Protein AF-A0A0H4CG56-F1 (afdb_monomer_lite)

Sequence (106 aa):
MVLLGIIAAAGLGTFVFLTLVGTLMGHAVGLVSFLLYLVGTGVLFAIGYFTSRSVLGLSEERSMVVGAALPLVYGAGRLVWLKSGLPTPYSDYDRWRRQDHRDYWS

pLDDT: mean 70.35, std 13.71, range [42.62, 93.81]

Secondary structure (DSSP, 8-state):
-HHHHHHHHHHHHHHHHHHHHHHHH-HHHHHHHHHHHHHHHHHHHHHHHHIIIIIS---HHHHHHHHHHHHHHHHHHHHHHHHTT---HHHHHHHHHHHHHHHT--

Foldseek 3Di:
DVVVVLVVCVVVVLVVVLVVVCVVPPPPVSVVVSVVLVVVLQVQLCCQLCCCCVVVVDDNVVSNVSSNVRSVVVVVVVVVCVVVVHDDPVNVVVVVVVVVVVVVPD

Structure (mmCIF, N/CA/C/O backbone):
data_AF-A0A0H4CG56-F1
#
_entry.id   AF-A0A0H4CG56-F1
#
loop_
_atom_site.group_PDB
_atom_site.id
_atom_site.type_symbol
_atom_site.label_atom_id
_atom_site.label_alt_id
_atom_site.label_comp_id
_atom_site.label_asym_id
_atom_site.label_entity_id
_atom_site.label_seq_id
_atom_site.pdbx_PDB_ins_code
_atom_site.Cartn_x
_atom_site.Cartn_y
_atom_site.Cartn_z
_atom_site.occupancy
_atom_site.B_iso_or_equiv
_atom_site.auth_seq_id
_atom_site.auth_comp_id
_atom_site.auth_asym_id
_atom_site.auth_atom_id
_atom_site.pdbx_PDB_model_num
ATOM 1 N N . MET A 1 1 ? -7.505 -17.311 12.453 1.00 50.28 1 MET A N 1
ATOM 2 C CA . MET A 1 1 ? -6.970 -18.214 11.402 1.00 50.28 1 MET A CA 1
ATOM 3 C C . MET A 1 1 ? -6.933 -17.549 10.028 1.00 50.28 1 MET A C 1
ATOM 5 O O . MET A 1 1 ? -5.870 -17.519 9.430 1.00 50.28 1 MET A O 1
ATOM 9 N N . VAL A 1 2 ? -8.029 -16.938 9.560 1.00 46.31 2 VAL A N 1
ATOM 10 C CA . VAL A 1 2 ? -8.081 -16.243 8.253 1.00 46.31 2 VAL A CA 1
ATOM 11 C C . VAL A 1 2 ? -7.068 -15.092 8.140 1.00 46.31 2 VAL A C 1
ATOM 13 O O . VAL A 1 2 ? -6.343 -15.017 7.157 1.00 46.31 2 VAL A O 1
ATOM 16 N N . LEU A 1 3 ? -6.940 -14.251 9.175 1.00 42.62 3 LEU A N 1
ATOM 17 C CA . LEU A 1 3 ? -5.980 -13.136 9.199 1.00 42.62 3 LEU A CA 1
ATOM 18 C C . LEU A 1 3 ? -4.517 -13.608 9.082 1.00 42.62 3 LEU A C 1
ATOM 20 O O . LEU A 1 3 ? -3.744 -13.054 8.311 1.00 42.62 3 LEU A O 1
ATOM 24 N N . LEU A 1 4 ? -4.157 -14.682 9.794 1.00 52.19 4 LEU A N 1
ATOM 25 C CA . LEU A 1 4 ? -2.838 -15.319 9.699 1.00 52.19 4 LEU A CA 1
ATOM 26 C C . LEU A 1 4 ? -2.586 -15.899 8.302 1.00 52.19 4 LEU A C 1
ATOM 28 O O . LEU A 1 4 ? -1.480 -15.777 7.792 1.00 52.19 4 LEU A O 1
ATOM 32 N N . GLY A 1 5 ? -3.612 -16.471 7.665 1.00 49.81 5 GLY A N 1
ATOM 33 C CA . GLY A 1 5 ? -3.531 -16.945 6.282 1.00 49.81 5 GLY A CA 1
ATOM 34 C C . GLY A 1 5 ? -3.299 -15.814 5.277 1.00 49.81 5 GLY A C 1
ATOM 35 O O . GLY A 1 5 ? -2.480 -15.961 4.375 1.00 49.81 5 GLY A O 1
ATOM 36 N N . ILE A 1 6 ? -3.953 -14.662 5.463 1.00 58.53 6 ILE A N 1
ATOM 37 C CA . ILE A 1 6 ? -3.764 -13.472 4.616 1.00 58.53 6 ILE A CA 1
ATOM 38 C C . ILE A 1 6 ? -2.357 -12.893 4.801 1.00 58.53 6 ILE A C 1
ATOM 40 O O . ILE A 1 6 ? -1.691 -12.592 3.814 1.00 58.53 6 ILE A O 1
ATOM 44 N N . ILE A 1 7 ? -1.879 -12.788 6.044 1.00 61.38 7 ILE A N 1
ATOM 45 C CA . ILE A 1 7 ? -0.520 -12.312 6.346 1.00 61.38 7 ILE A CA 1
ATOM 46 C C . ILE A 1 7 ? 0.526 -13.270 5.764 1.00 61.38 7 ILE A C 1
ATOM 48 O O . ILE A 1 7 ? 1.485 -12.820 5.142 1.00 61.38 7 ILE A O 1
ATOM 52 N N . ALA A 1 8 ? 0.324 -14.582 5.903 1.00 58.62 8 ALA A N 1
ATOM 53 C CA . ALA A 1 8 ? 1.214 -15.587 5.335 1.00 58.62 8 ALA A CA 1
ATOM 54 C C . ALA A 1 8 ? 1.232 -15.531 3.800 1.00 58.62 8 ALA A C 1
ATOM 56 O O . ALA A 1 8 ? 2.306 -15.538 3.209 1.00 58.62 8 ALA A O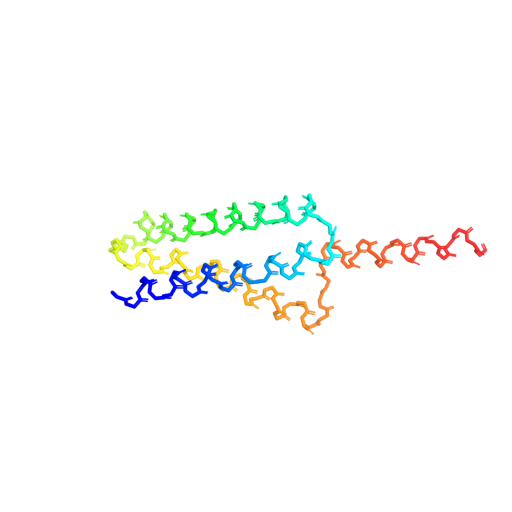 1
ATOM 57 N N . ALA A 1 9 ? 0.073 -15.406 3.146 1.00 62.12 9 ALA A N 1
ATOM 58 C CA . ALA A 1 9 ? -0.019 -15.305 1.690 1.00 62.12 9 ALA A CA 1
ATOM 59 C C . ALA A 1 9 ? 0.593 -14.000 1.154 1.00 62.12 9 ALA A C 1
ATOM 61 O O . ALA A 1 9 ? 1.316 -14.027 0.158 1.00 62.12 9 ALA A O 1
ATOM 62 N N . ALA A 1 10 ? 0.364 -12.870 1.831 1.00 64.19 10 ALA A N 1
ATOM 63 C CA . ALA A 1 10 ? 0.974 -11.590 1.483 1.00 64.19 10 ALA A CA 1
ATOM 64 C C . ALA A 1 10 ? 2.496 -11.616 1.694 1.00 64.19 10 ALA A C 1
ATOM 66 O O . ALA A 1 10 ? 3.241 -11.159 0.828 1.00 64.19 10 ALA A O 1
ATOM 67 N N . GLY A 1 11 ? 2.967 -12.203 2.798 1.00 69.06 11 GLY A N 1
ATOM 68 C CA . GLY A 1 11 ? 4.391 -12.382 3.079 1.00 69.06 11 GLY A CA 1
ATOM 69 C C . GLY A 1 11 ? 5.076 -13.287 2.055 1.00 69.06 11 GLY A C 1
ATOM 70 O O . GLY A 1 11 ? 6.119 -12.924 1.516 1.00 69.06 11 GLY A O 1
ATOM 71 N N . LEU A 1 12 ? 4.457 -14.421 1.720 1.00 66.81 12 LEU A N 1
ATOM 72 C CA . LEU A 1 12 ? 4.993 -15.384 0.758 1.00 66.81 12 LEU A CA 1
ATOM 73 C C . LEU A 1 12 ? 4.965 -14.831 -0.674 1.00 66.81 12 LEU A C 1
ATOM 75 O O . LEU A 1 12 ? 5.950 -14.954 -1.395 1.00 66.81 12 LEU A O 1
ATOM 79 N N . GLY A 1 13 ? 3.884 -14.152 -1.067 1.00 68.25 13 GLY A N 1
ATOM 80 C CA . GLY A 1 13 ? 3.783 -13.481 -2.366 1.00 68.25 13 GLY A CA 1
ATOM 81 C C . GLY A 1 13 ? 4.811 -12.361 -2.524 1.00 68.25 13 GLY A C 1
ATOM 82 O O . GLY A 1 13 ? 5.452 -12.252 -3.569 1.00 68.25 13 GLY A O 1
ATOM 83 N N . THR A 1 14 ? 5.038 -11.588 -1.459 1.00 60.22 14 THR A N 1
ATOM 84 C CA . THR A 1 14 ? 6.082 -10.556 -1.417 1.00 60.22 14 THR A CA 1
ATOM 85 C C . THR A 1 14 ? 7.466 -11.194 -1.543 1.00 60.22 14 THR A C 1
ATOM 87 O O . THR A 1 14 ? 8.239 -10.804 -2.413 1.00 60.22 14 THR A O 1
ATOM 90 N N . PHE A 1 15 ? 7.758 -12.237 -0.761 1.00 64.06 15 PHE A N 1
ATOM 91 C CA . PHE A 1 15 ? 9.024 -12.973 -0.819 1.00 64.06 15 PHE A CA 1
ATOM 92 C C . PHE A 1 15 ? 9.315 -13.542 -2.217 1.00 64.06 15 PHE A C 1
ATOM 94 O O . PHE A 1 15 ? 10.411 -13.354 -2.747 1.00 64.06 15 PHE A O 1
ATOM 101 N N . VAL A 1 16 ? 8.327 -14.175 -2.853 1.00 67.31 16 VAL A N 1
ATOM 102 C CA . VAL A 1 16 ? 8.460 -14.731 -4.209 1.00 67.31 16 VAL A CA 1
ATOM 103 C C . VAL A 1 16 ? 8.718 -13.626 -5.234 1.00 67.31 16 VAL A C 1
ATOM 105 O O . VAL A 1 16 ? 9.658 -13.736 -6.023 1.00 67.31 16 VAL A O 1
ATOM 108 N N . PHE A 1 17 ? 7.947 -12.535 -5.192 1.00 61.78 17 PHE A N 1
ATOM 109 C CA . PHE A 1 17 ? 8.124 -11.392 -6.094 1.00 61.78 17 PHE A CA 1
ATOM 110 C C . PHE A 1 17 ? 9.534 -10.794 -5.991 1.00 61.78 17 PHE A C 1
ATOM 112 O O . PHE A 1 17 ? 10.173 -10.505 -6.998 1.00 61.78 17 PHE A O 1
ATOM 119 N N . LEU A 1 18 ? 10.060 -10.667 -4.778 1.00 56.84 18 LEU A N 1
ATOM 120 C CA . LEU A 1 18 ? 11.373 -10.074 -4.535 1.00 56.84 18 LEU A CA 1
ATOM 121 C C . LEU A 1 18 ? 12.527 -11.003 -4.873 1.00 56.84 18 LEU A C 1
ATOM 123 O O . LEU A 1 18 ? 13.567 -10.534 -5.323 1.00 56.84 18 LEU A O 1
ATOM 127 N N . THR A 1 19 ? 12.343 -12.310 -4.702 1.00 59.06 19 THR A N 1
ATOM 128 C CA . THR A 1 19 ? 13.317 -13.308 -5.156 1.00 59.06 19 THR A CA 1
ATOM 129 C C . THR A 1 19 ? 13.445 -13.257 -6.684 1.00 59.06 19 THR A C 1
ATOM 131 O O . THR A 1 19 ? 14.553 -13.284 -7.221 1.00 59.06 19 THR A O 1
ATOM 134 N N . LEU A 1 20 ? 12.323 -13.074 -7.389 1.00 58.31 20 LEU A N 1
ATOM 135 C CA . LEU A 1 20 ? 12.277 -12.833 -8.836 1.00 58.31 20 LEU A CA 1
ATOM 136 C C . LEU A 1 20 ? 12.919 -11.494 -9.244 1.00 58.31 20 LEU A C 1
ATOM 138 O O . LEU A 1 20 ? 13.627 -11.424 -10.243 1.00 58.31 20 LEU A O 1
ATOM 142 N N . VAL A 1 21 ? 12.737 -10.430 -8.462 1.00 55.03 21 VAL A N 1
ATOM 143 C CA . VAL A 1 21 ? 13.368 -9.125 -8.740 1.00 55.03 21 VAL A CA 1
ATOM 144 C C . VAL A 1 21 ? 14.875 -9.139 -8.441 1.00 55.03 21 VAL A C 1
ATOM 146 O O . VAL A 1 21 ? 15.668 -8.618 -9.225 1.00 55.03 21 VAL A O 1
ATOM 149 N N . GLY A 1 22 ? 15.300 -9.770 -7.344 1.00 52.78 22 GLY A N 1
ATOM 150 C CA . GLY A 1 22 ? 16.707 -9.890 -6.945 1.00 52.78 22 GLY A CA 1
ATOM 151 C C . GLY A 1 22 ? 17.534 -10.788 -7.870 1.00 52.78 22 GLY A C 1
ATOM 152 O O . GLY A 1 22 ? 18.727 -10.541 -8.057 1.00 52.78 22 GLY A O 1
ATOM 153 N N . THR A 1 23 ? 16.899 -11.780 -8.500 1.00 57.09 23 THR A N 1
ATOM 154 C CA . THR A 1 23 ? 17.517 -12.581 -9.570 1.00 57.09 23 THR A CA 1
ATOM 155 C C . THR A 1 23 ? 17.693 -11.788 -10.867 1.00 57.09 23 THR A C 1
ATOM 157 O O . THR A 1 23 ? 18.661 -12.029 -11.581 1.00 57.09 23 THR A O 1
ATOM 160 N N . LEU A 1 24 ? 16.832 -10.801 -11.147 1.00 54.31 24 LEU A N 1
ATOM 161 C CA . LEU A 1 24 ? 16.900 -9.971 -12.357 1.00 54.31 24 LEU A CA 1
ATOM 162 C C . LEU A 1 24 ? 17.822 -8.743 -12.240 1.00 54.31 24 LEU A C 1
ATOM 164 O O . LEU A 1 24 ? 18.389 -8.331 -13.249 1.00 54.31 24 LEU A O 1
ATOM 168 N N . MET A 1 25 ? 17.977 -8.137 -11.054 1.00 48.44 25 MET A N 1
ATOM 169 C CA . MET A 1 25 ? 18.665 -6.833 -10.903 1.00 48.44 25 MET A CA 1
ATOM 170 C C . MET A 1 25 ? 20.013 -6.870 -10.160 1.00 48.44 25 MET A C 1
ATOM 172 O O . MET A 1 25 ? 20.642 -5.829 -9.979 1.00 48.44 25 MET A O 1
ATOM 176 N N . GLY A 1 26 ? 20.486 -8.047 -9.741 1.00 55.50 26 GLY A N 1
ATOM 177 C CA . GLY A 1 26 ? 21.677 -8.176 -8.896 1.00 55.50 26 GLY A CA 1
ATOM 178 C C . GLY A 1 26 ? 21.359 -7.957 -7.410 1.00 55.50 26 GLY A C 1
ATOM 179 O O . GLY A 1 26 ? 20.553 -7.106 -7.028 1.00 55.50 26 GLY A O 1
ATOM 180 N N . HIS A 1 27 ? 21.987 -8.760 -6.546 1.00 52.53 27 HIS A N 1
ATOM 181 C CA . HIS A 1 27 ? 21.519 -9.020 -5.176 1.00 52.53 27 HIS A CA 1
ATOM 182 C C . HIS A 1 27 ? 21.405 -7.773 -4.275 1.00 52.53 27 HIS A C 1
ATOM 184 O O . HIS A 1 27 ? 20.507 -7.703 -3.439 1.00 52.53 27 HIS A O 1
ATOM 190 N N . ALA A 1 28 ? 22.273 -6.770 -4.448 1.00 53.88 28 ALA A N 1
ATOM 191 C CA . ALA A 1 28 ? 22.289 -5.578 -3.595 1.00 53.88 28 ALA A CA 1
ATOM 192 C C . ALA A 1 28 ? 21.131 -4.604 -3.884 1.00 53.88 28 ALA A C 1
ATOM 194 O O . ALA A 1 28 ? 20.532 -4.059 -2.957 1.00 53.88 28 ALA A O 1
ATOM 195 N N . VAL A 1 29 ? 20.774 -4.415 -5.160 1.00 54.91 29 VAL A N 1
ATOM 196 C CA . VAL A 1 29 ? 19.679 -3.515 -5.566 1.00 54.91 29 VAL A CA 1
ATOM 197 C C . VAL A 1 29 ? 18.329 -4.118 -5.173 1.00 54.91 29 VAL A C 1
ATOM 199 O O . VAL A 1 29 ? 17.469 -3.416 -4.641 1.00 54.91 29 VAL A O 1
ATOM 202 N N . GLY A 1 30 ? 18.181 -5.439 -5.323 1.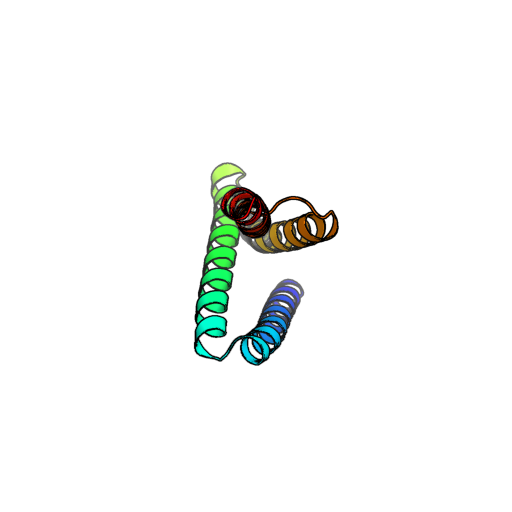00 59.44 30 GLY A N 1
ATOM 203 C CA . GLY A 1 30 ? 16.982 -6.162 -4.895 1.00 59.44 30 GLY A CA 1
ATOM 204 C C . GLY A 1 30 ? 16.693 -6.032 -3.394 1.00 59.44 30 GLY A C 1
ATOM 205 O O . 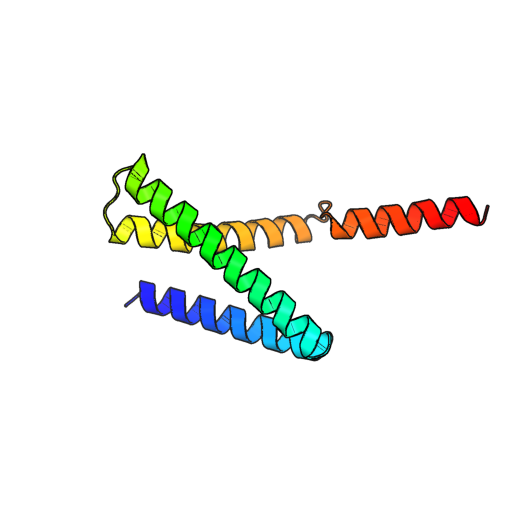GLY A 1 30 ? 15.539 -5.838 -3.011 1.00 59.44 30 GLY A O 1
ATOM 206 N N . LEU A 1 31 ? 17.727 -6.067 -2.542 1.00 61.75 31 LEU A N 1
ATOM 207 C CA . LEU A 1 31 ? 17.572 -5.946 -1.086 1.00 61.75 31 LEU A CA 1
ATOM 208 C C . LEU A 1 31 ? 17.108 -4.547 -0.656 1.00 61.75 31 LEU A C 1
ATOM 210 O O . LEU A 1 31 ? 16.215 -4.422 0.178 1.00 61.75 31 LEU A O 1
ATOM 214 N N . VAL A 1 32 ? 17.685 -3.486 -1.222 1.00 63.28 32 VAL A N 1
ATOM 215 C CA . VAL A 1 32 ? 17.286 -2.109 -0.881 1.00 63.28 32 VAL A CA 1
ATOM 216 C C . VAL A 1 32 ? 15.854 -1.839 -1.338 1.00 63.28 32 VAL A C 1
ATOM 218 O O . VAL A 1 32 ? 15.050 -1.304 -0.573 1.00 63.28 32 VAL A O 1
ATOM 221 N N . SER A 1 33 ? 15.497 -2.268 -2.553 1.00 61.72 33 SER A N 1
ATOM 222 C CA . SER A 1 33 ? 14.119 -2.175 -3.041 1.00 61.72 33 SER A CA 1
ATOM 223 C C . SER A 1 33 ? 13.143 -2.978 -2.177 1.00 61.72 33 SER A C 1
ATOM 225 O O . SER A 1 33 ? 12.038 -2.501 -1.914 1.00 61.72 33 SER A O 1
ATOM 227 N N . PHE A 1 34 ? 13.553 -4.149 -1.678 1.00 64.56 34 PHE A N 1
ATOM 228 C CA . PHE A 1 34 ? 12.760 -4.919 -0.723 1.00 64.56 34 PHE A CA 1
ATOM 229 C C . PHE A 1 34 ? 12.520 -4.152 0.576 1.00 64.56 34 PHE A C 1
ATOM 231 O O . PHE A 1 34 ? 11.372 -4.007 0.997 1.00 64.56 34 PHE A O 1
ATOM 238 N N . LEU A 1 35 ? 13.582 -3.648 1.204 1.00 68.25 35 LEU A N 1
ATOM 239 C CA . LEU A 1 35 ? 13.478 -2.933 2.474 1.00 68.25 35 LEU A CA 1
ATOM 240 C C . LEU A 1 35 ? 12.585 -1.698 2.340 1.00 68.25 35 LEU A C 1
ATOM 242 O O . LEU A 1 35 ? 11.725 -1.473 3.187 1.00 68.25 35 LEU A O 1
ATOM 246 N N . LEU A 1 36 ? 12.711 -0.949 1.242 1.00 69.56 36 LEU A N 1
ATOM 247 C CA . LEU A 1 36 ? 11.837 0.189 0.956 1.00 69.56 36 LEU A CA 1
ATOM 248 C C . LEU A 1 36 ? 10.371 -0.230 0.793 1.00 69.56 36 LEU A C 1
ATOM 250 O O . LEU A 1 36 ? 9.480 0.449 1.303 1.00 69.56 36 LEU A O 1
ATOM 254 N N . TYR A 1 37 ? 10.110 -1.357 0.127 1.00 72.75 37 TYR A N 1
ATOM 255 C CA . TYR A 1 37 ? 8.754 -1.884 -0.013 1.00 72.75 37 TYR A CA 1
ATOM 256 C C . TYR A 1 37 ? 8.168 -2.328 1.334 1.00 72.75 37 TYR A C 1
ATOM 258 O O . TYR A 1 37 ? 7.013 -2.019 1.641 1.00 72.75 37 TYR A O 1
ATOM 266 N N . LEU A 1 38 ? 8.966 -3.005 2.163 1.00 77.25 38 LEU A N 1
ATOM 267 C CA . LEU A 1 38 ? 8.568 -3.451 3.496 1.00 77.25 38 LEU A CA 1
ATOM 268 C C . LEU A 1 38 ? 8.260 -2.257 4.410 1.00 77.25 38 LEU A C 1
ATOM 270 O O . LEU A 1 38 ? 7.210 -2.228 5.052 1.00 77.25 38 LEU A O 1
ATOM 274 N N . VAL A 1 39 ? 9.133 -1.246 4.414 1.00 78.31 39 VAL A N 1
ATOM 275 C CA . VAL A 1 39 ? 8.937 -0.006 5.176 1.00 78.31 39 VAL A CA 1
ATOM 276 C C . VAL A 1 39 ? 7.680 0.721 4.701 1.00 78.31 39 VAL A C 1
ATOM 278 O O . VAL A 1 39 ? 6.836 1.066 5.524 1.00 78.31 39 VAL A O 1
ATOM 281 N N . GLY A 1 40 ? 7.498 0.897 3.388 1.00 77.69 40 GLY A N 1
ATOM 282 C CA . GLY A 1 40 ? 6.302 1.540 2.836 1.00 77.69 40 GLY A CA 1
ATOM 283 C C . GLY A 1 40 ? 5.008 0.800 3.195 1.00 77.69 40 GLY A C 1
ATOM 284 O O . GLY A 1 40 ? 4.020 1.424 3.580 1.00 77.69 40 GLY A O 1
ATOM 285 N N . THR A 1 41 ? 5.032 -0.533 3.152 1.00 82.06 41 THR A N 1
ATOM 286 C CA . THR A 1 41 ? 3.910 -1.387 3.573 1.00 82.06 41 THR A CA 1
ATOM 287 C C . THR A 1 41 ? 3.602 -1.204 5.060 1.00 82.06 41 THR A C 1
ATOM 289 O O . THR A 1 41 ? 2.440 -1.033 5.428 1.00 82.06 41 THR A O 1
ATOM 292 N N . GLY A 1 42 ? 4.631 -1.177 5.911 1.00 81.19 42 GLY A N 1
ATOM 293 C CA . GLY A 1 42 ? 4.484 -0.936 7.347 1.00 81.19 42 GLY A CA 1
ATOM 294 C C . GLY A 1 42 ? 3.907 0.445 7.665 1.00 81.19 42 GLY A C 1
ATOM 295 O O . GLY A 1 42 ? 3.023 0.560 8.512 1.00 81.19 42 GLY A O 1
ATOM 296 N N . VAL A 1 43 ? 4.335 1.485 6.944 1.00 84.75 43 VAL A N 1
ATOM 297 C CA . VAL A 1 43 ? 3.791 2.846 7.085 1.00 84.75 43 VAL A CA 1
ATOM 298 C C . VAL A 1 43 ? 2.312 2.889 6.700 1.00 84.75 43 VAL A C 1
ATOM 300 O O . VAL A 1 43 ? 1.497 3.404 7.463 1.00 84.75 43 VAL A O 1
ATOM 303 N N . LEU A 1 44 ? 1.938 2.308 5.556 1.00 84.56 44 LEU A N 1
ATOM 304 C CA . LEU A 1 44 ? 0.539 2.245 5.120 1.00 84.56 44 LEU A CA 1
ATOM 305 C C . LEU A 1 44 ? -0.335 1.451 6.102 1.00 84.56 44 LEU A C 1
ATOM 307 O O . LEU A 1 44 ? -1.458 1.865 6.391 1.00 84.56 44 LEU A O 1
ATOM 311 N N . PHE A 1 45 ? 0.195 0.358 6.658 1.00 88.44 45 PHE A N 1
ATOM 312 C CA . PHE A 1 45 ? -0.479 -0.398 7.711 1.00 88.44 45 PHE A CA 1
ATOM 313 C C . PHE A 1 45 ? -0.712 0.456 8.956 1.00 88.44 45 PHE A C 1
ATOM 315 O O . PHE A 1 45 ? -1.839 0.530 9.446 1.00 88.44 45 PHE A O 1
ATOM 322 N N . ALA A 1 46 ? 0.334 1.124 9.449 1.00 81.31 46 ALA A N 1
ATOM 323 C CA . ALA A 1 46 ? 0.253 1.963 10.636 1.00 81.31 46 ALA A CA 1
ATOM 324 C C . ALA A 1 46 ? -0.765 3.094 10.447 1.00 81.31 46 ALA A C 1
ATOM 326 O O . ALA A 1 46 ? -1.587 3.318 11.330 1.00 81.31 46 ALA A O 1
ATOM 327 N N . ILE A 1 47 ? -0.776 3.750 9.283 1.00 84.75 47 ILE A N 1
ATOM 328 C CA . ILE A 1 47 ? -1.767 4.782 8.958 1.00 84.75 47 ILE A CA 1
ATOM 329 C C . ILE A 1 47 ? -3.181 4.196 9.017 1.00 84.75 47 ILE A C 1
ATOM 331 O O . ILE A 1 47 ? -4.017 4.700 9.762 1.00 84.75 47 ILE A O 1
ATOM 335 N N . GLY A 1 48 ? -3.450 3.099 8.301 1.00 84.06 48 GLY A N 1
ATOM 336 C CA . GLY A 1 48 ? -4.778 2.481 8.299 1.00 84.06 48 GLY A CA 1
ATOM 337 C C . GLY A 1 48 ? -5.228 2.049 9.696 1.00 84.06 48 GLY A C 1
ATOM 338 O O . GLY A 1 48 ? -6.368 2.313 10.086 1.00 84.06 48 GLY A O 1
ATOM 339 N N . TYR A 1 49 ? -4.327 1.455 10.478 1.00 88.12 49 TYR A N 1
ATOM 340 C CA . TYR A 1 49 ? -4.592 1.026 11.848 1.00 88.12 49 TYR A CA 1
ATOM 341 C C . TYR A 1 49 ? -4.856 2.207 12.791 1.00 88.12 49 TYR A C 1
ATOM 343 O O . TYR A 1 49 ? -5.886 2.242 13.459 1.00 88.12 49 TYR A O 1
ATOM 351 N N . PHE A 1 50 ? -3.971 3.205 12.843 1.00 87.25 50 PHE A N 1
ATOM 352 C CA . PHE A 1 50 ? -4.126 4.327 13.770 1.00 87.25 50 PHE A CA 1
ATOM 353 C C . PHE A 1 50 ? -5.277 5.248 13.376 1.00 87.25 50 PHE A C 1
ATOM 355 O O . PHE A 1 50 ? -5.978 5.738 14.255 1.00 87.25 50 PHE A O 1
ATOM 362 N N . THR A 1 51 ? -5.541 5.454 12.086 1.00 86.75 51 THR A N 1
ATOM 363 C CA . THR A 1 51 ? -6.719 6.216 11.654 1.00 86.75 51 THR A CA 1
ATOM 364 C C . THR A 1 51 ? -8.006 5.490 12.045 1.00 86.75 51 THR A C 1
ATOM 366 O O . THR A 1 51 ? -8.890 6.088 12.658 1.00 86.75 51 THR A O 1
ATOM 369 N N . SER A 1 52 ? -8.114 4.190 11.763 1.00 89.56 52 SER A N 1
ATOM 370 C CA . SER A 1 52 ? -9.301 3.408 12.137 1.00 89.56 52 SER A CA 1
ATOM 371 C C . SER A 1 52 ? -9.504 3.313 13.652 1.00 89.56 52 SER A C 1
ATOM 373 O O . SER A 1 52 ? -10.641 3.388 14.125 1.00 89.56 52 SER A O 1
ATOM 375 N N . ARG A 1 53 ? -8.414 3.232 14.419 1.00 84.56 53 ARG A N 1
ATOM 376 C CA . ARG A 1 53 ? -8.458 3.149 15.878 1.00 84.56 53 ARG A CA 1
ATOM 377 C C . ARG A 1 53 ? -8.738 4.493 16.548 1.00 84.56 53 ARG A C 1
ATOM 379 O O . ARG A 1 53 ? -9.634 4.575 17.382 1.00 84.56 53 ARG A O 1
ATOM 386 N N . SER A 1 54 ? -7.979 5.528 16.198 1.00 83.81 54 SER A N 1
ATOM 387 C CA . SER A 1 54 ? -7.979 6.816 16.903 1.00 83.81 54 SER A CA 1
ATOM 388 C C . SER A 1 54 ? -9.012 7.803 16.367 1.00 83.81 54 SER A C 1
ATOM 390 O O . SER A 1 54 ? -9.489 8.638 17.126 1.00 83.81 54 SER A O 1
ATOM 39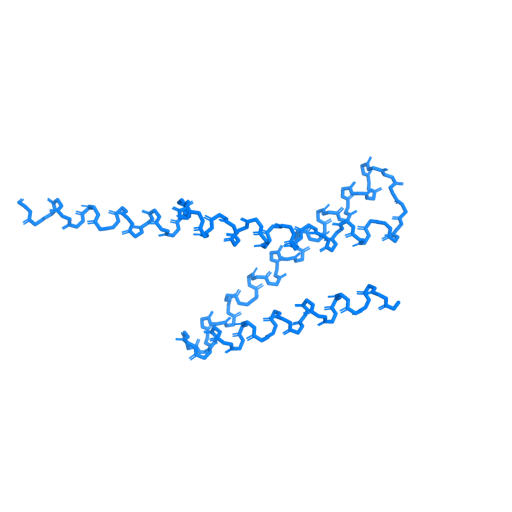2 N N . VAL A 1 55 ? -9.361 7.727 15.078 1.00 90.56 55 VAL A N 1
ATOM 393 C CA . VAL A 1 55 ? -10.318 8.658 14.454 1.00 90.56 55 VAL A CA 1
ATOM 394 C C . VAL A 1 55 ? -11.710 8.039 14.374 1.00 90.56 55 VAL A C 1
ATOM 396 O O . VAL A 1 55 ? -12.693 8.699 14.691 1.00 90.56 55 VAL A O 1
ATOM 399 N N . LEU A 1 56 ? -11.801 6.767 13.971 1.00 86.19 56 LEU A N 1
ATOM 400 C CA . LEU A 1 56 ? -13.087 6.086 13.762 1.00 86.19 56 LEU A CA 1
ATOM 401 C C . LEU A 1 56 ? -13.552 5.254 14.968 1.00 86.19 56 LEU A C 1
ATOM 403 O O . LEU A 1 56 ? -14.658 4.719 14.943 1.00 86.19 56 LEU A O 1
ATOM 407 N N . GLY A 1 57 ? -12.723 5.122 16.011 1.00 90.81 57 GLY A N 1
ATOM 408 C CA . GLY A 1 57 ? -13.072 4.404 17.241 1.00 90.81 57 GLY A CA 1
ATOM 409 C C . GLY A 1 57 ? -13.349 2.911 17.041 1.00 90.81 57 GLY A C 1
ATOM 410 O O . GLY A 1 57 ? -14.065 2.304 17.839 1.00 90.81 57 GLY A O 1
ATOM 411 N N . LEU A 1 58 ? -12.825 2.304 15.971 1.00 92.25 58 LEU A N 1
ATOM 412 C CA . LEU A 1 58 ? -13.087 0.901 15.662 1.00 92.25 58 LEU A CA 1
ATOM 413 C C . LEU A 1 58 ? -12.428 -0.034 16.687 1.00 92.25 58 LEU A C 1
ATOM 415 O O . LEU A 1 58 ? -11.435 0.303 17.339 1.00 92.25 58 LEU A O 1
ATOM 419 N N . SER A 1 59 ? -12.986 -1.242 16.826 1.00 93.81 59 SER A N 1
ATOM 420 C CA . SER A 1 59 ? -12.370 -2.300 17.629 1.00 93.81 59 SER A CA 1
ATOM 421 C C . SER A 1 59 ? -10.984 -2.653 17.086 1.00 93.81 59 SER A C 1
ATOM 423 O O . SER A 1 59 ? -10.687 -2.439 15.908 1.00 93.81 59 SER A O 1
ATOM 425 N N . GLU A 1 60 ? -10.124 -3.193 17.946 1.00 89.69 60 GLU A N 1
ATOM 426 C CA . GLU A 1 60 ? -8.746 -3.548 17.590 1.00 89.69 60 GLU A CA 1
ATOM 427 C C . GLU A 1 60 ? -8.690 -4.502 16.389 1.00 89.69 60 GLU A C 1
ATOM 429 O O . GLU A 1 60 ? -7.985 -4.233 15.419 1.00 89.69 60 GLU A O 1
ATOM 434 N N . GLU A 1 61 ? -9.532 -5.537 16.384 1.00 91.06 61 GLU A N 1
ATOM 435 C CA . GLU A 1 61 ? -9.619 -6.503 15.286 1.00 91.06 61 GLU A CA 1
ATOM 436 C C . GLU A 1 61 ? -9.999 -5.837 13.953 1.00 91.06 61 GLU A C 1
ATOM 438 O O . GLU A 1 61 ? -9.354 -6.062 12.928 1.00 91.06 61 GLU A O 1
ATOM 443 N N . ARG A 1 62 ? -10.997 -4.942 13.959 1.00 86.81 62 ARG A N 1
ATOM 444 C CA . ARG A 1 62 ? -11.393 -4.195 12.753 1.00 86.81 62 ARG A CA 1
ATOM 445 C C . ARG A 1 62 ? -10.304 -3.224 12.307 1.00 86.81 62 ARG A C 1
ATOM 447 O O . ARG A 1 62 ? -10.091 -3.063 11.110 1.00 86.81 62 ARG A O 1
ATOM 454 N N . SER A 1 63 ? -9.594 -2.618 13.252 1.00 87.38 63 SER A N 1
ATOM 455 C CA . SER A 1 63 ? -8.499 -1.692 12.960 1.00 87.38 63 SER A CA 1
ATOM 456 C C . SER A 1 63 ? -7.314 -2.414 12.314 1.00 87.38 63 SER A C 1
ATOM 458 O O . SER A 1 63 ? -6.736 -1.914 11.350 1.00 87.38 63 SER A O 1
ATOM 460 N N . MET A 1 64 ? -6.993 -3.631 12.772 1.00 88.94 64 MET A N 1
ATOM 461 C CA . MET A 1 64 ? -5.978 -4.488 12.146 1.00 88.94 64 MET A CA 1
ATOM 462 C C . MET A 1 64 ? -6.354 -4.865 10.711 1.00 88.94 64 MET A C 1
ATOM 464 O O . MET A 1 64 ? -5.494 -4.847 9.831 1.00 88.94 64 MET A O 1
ATOM 468 N N . VAL A 1 65 ? -7.632 -5.158 10.452 1.00 91.19 65 VAL A N 1
ATOM 469 C CA . VAL A 1 65 ? -8.122 -5.449 9.095 1.00 91.19 65 VAL A CA 1
ATOM 470 C C . VAL A 1 65 ? -7.982 -4.229 8.184 1.00 91.19 65 VAL A C 1
ATOM 472 O O . VAL A 1 65 ? -7.470 -4.360 7.074 1.00 91.19 65 VAL A O 1
ATOM 475 N N . VAL A 1 66 ? -8.380 -3.040 8.647 1.00 87.75 66 VAL A N 1
ATOM 476 C CA . VAL A 1 66 ? -8.234 -1.795 7.870 1.00 87.75 66 VAL A CA 1
ATOM 477 C C . VAL A 1 66 ? -6.759 -1.488 7.599 1.00 87.75 66 VAL A C 1
ATOM 479 O O . VAL A 1 66 ? -6.395 -1.174 6.465 1.00 87.75 66 VAL A O 1
ATOM 482 N N . GLY A 1 67 ? -5.902 -1.642 8.612 1.00 86.75 67 GLY A N 1
ATOM 483 C CA . GLY A 1 67 ? -4.454 -1.516 8.468 1.00 86.75 67 GLY A CA 1
ATOM 484 C C . GLY A 1 67 ? -3.896 -2.473 7.416 1.00 86.75 67 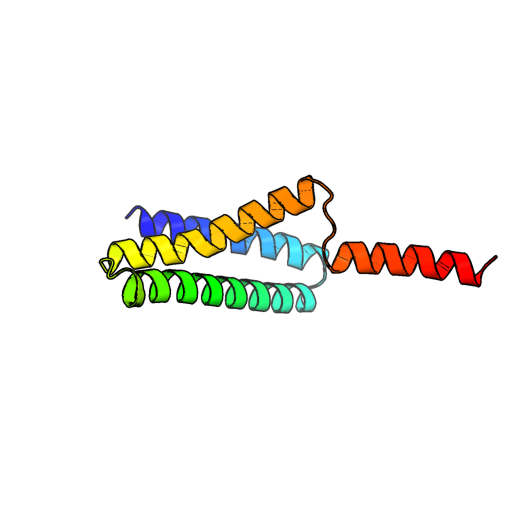GLY A C 1
ATOM 485 O O . GLY A 1 67 ? -3.157 -2.052 6.535 1.00 86.75 67 GLY A O 1
ATOM 486 N N . ALA A 1 68 ? -4.286 -3.749 7.440 1.00 86.69 68 ALA A N 1
ATOM 487 C CA . ALA A 1 68 ? -3.820 -4.740 6.467 1.00 86.69 68 ALA A CA 1
ATOM 488 C C . ALA A 1 68 ? -4.370 -4.506 5.049 1.00 86.69 68 ALA A C 1
ATOM 490 O O . ALA A 1 68 ? -3.698 -4.820 4.065 1.00 86.69 68 ALA A O 1
ATOM 491 N N . ALA A 1 69 ? -5.573 -3.945 4.925 1.00 87.44 69 ALA A N 1
ATOM 492 C CA . ALA A 1 69 ? -6.195 -3.674 3.635 1.00 87.44 69 ALA A CA 1
ATOM 493 C C . ALA A 1 69 ? -5.516 -2.518 2.885 1.00 87.44 69 ALA A C 1
ATOM 495 O O . ALA A 1 69 ? -5.392 -2.580 1.662 1.00 87.44 69 ALA A O 1
ATOM 496 N N . LEU A 1 70 ? -5.049 -1.482 3.591 1.00 85.75 70 LEU A N 1
ATOM 497 C CA . LEU A 1 70 ? -4.491 -0.276 2.965 1.00 85.75 70 LEU A CA 1
ATOM 498 C C . LEU A 1 70 ? -3.313 -0.565 2.009 1.00 85.75 70 LEU A C 1
ATOM 500 O O . LEU A 1 70 ? -3.371 -0.132 0.854 1.00 85.75 70 LEU A O 1
ATOM 504 N N . PRO A 1 71 ? -2.268 -1.311 2.422 1.00 83.88 71 PRO A N 1
ATOM 505 C CA . PRO A 1 71 ? -1.163 -1.655 1.534 1.00 83.88 71 PRO A CA 1
ATOM 506 C C . PRO A 1 71 ? -1.598 -2.500 0.333 1.00 83.88 71 PRO A C 1
ATOM 508 O O . PRO A 1 71 ? -1.085 -2.305 -0.768 1.00 83.88 71 PRO A O 1
ATOM 511 N N . LEU A 1 72 ? -2.566 -3.405 0.519 1.00 83.19 72 LEU A N 1
ATOM 512 C CA . LEU A 1 72 ? -3.096 -4.245 -0.559 1.00 83.19 72 LEU A CA 1
ATOM 513 C C . LEU A 1 72 ? -3.840 -3.408 -1.602 1.00 83.19 72 LEU A C 1
ATOM 515 O O . LEU A 1 72 ? -3.605 -3.569 -2.799 1.00 83.19 72 LEU A O 1
ATOM 519 N N . VAL A 1 73 ? -4.695 -2.484 -1.157 1.00 84.06 73 VAL A N 1
ATOM 520 C CA . VAL A 1 73 ? -5.427 -1.564 -2.039 1.00 84.06 73 VAL A CA 1
ATOM 521 C C . VAL A 1 73 ? -4.458 -0.654 -2.786 1.00 84.06 73 VAL A C 1
ATOM 523 O O . VAL A 1 73 ? -4.592 -0.487 -3.997 1.00 84.06 73 VAL A O 1
ATOM 526 N N . TYR A 1 74 ? -3.446 -0.118 -2.101 1.00 81.44 74 TYR A N 1
ATOM 527 C CA . TYR A 1 74 ? -2.403 0.678 -2.743 1.00 81.44 74 TYR A CA 1
ATOM 528 C C . TYR A 1 74 ? -1.634 -0.133 -3.797 1.00 81.44 74 TYR A C 1
ATOM 530 O O . TYR A 1 74 ? -1.446 0.332 -4.922 1.00 81.44 74 TYR A O 1
ATOM 538 N N . GLY A 1 75 ? -1.235 -1.366 -3.469 1.00 79.00 75 GLY A N 1
ATOM 539 C CA . GLY A 1 75 ? -0.564 -2.275 -4.398 1.00 79.00 75 GLY A CA 1
ATOM 540 C C . GLY A 1 75 ? -1.415 -2.586 -5.631 1.00 79.00 75 GLY A C 1
ATOM 541 O O . GLY A 1 75 ? -0.939 -2.442 -6.758 1.00 79.00 75 GLY A O 1
ATOM 542 N N . ALA A 1 76 ? -2.688 -2.935 -5.436 1.00 78.00 76 ALA A N 1
ATOM 543 C CA . ALA A 1 76 ? -3.623 -3.206 -6.525 1.00 78.00 76 ALA A CA 1
ATOM 544 C C . ALA A 1 76 ? -3.869 -1.959 -7.391 1.00 78.00 76 ALA A C 1
ATOM 546 O O . ALA A 1 76 ? -3.792 -2.033 -8.617 1.00 78.00 76 ALA A O 1
ATOM 547 N N . GLY A 1 77 ? -4.091 -0.800 -6.765 1.00 77.12 77 GLY A N 1
ATOM 548 C CA . GLY A 1 77 ? -4.265 0.477 -7.454 1.00 77.12 77 GLY A CA 1
ATOM 549 C C . GLY A 1 77 ? -3.041 0.849 -8.286 1.00 77.12 77 GLY A C 1
ATOM 550 O O . GLY A 1 77 ? -3.178 1.255 -9.437 1.00 77.12 77 GLY A O 1
ATOM 551 N N . ARG A 1 78 ? -1.836 0.618 -7.757 1.00 76.44 78 ARG A N 1
ATOM 552 C CA . ARG A 1 78 ? -0.587 0.842 -8.490 1.00 76.44 78 ARG A CA 1
ATOM 553 C C . ARG A 1 78 ? -0.432 -0.102 -9.683 1.00 76.44 78 ARG A C 1
ATOM 555 O O . ARG A 1 78 ? 0.016 0.340 -10.737 1.00 76.44 78 ARG A O 1
ATOM 562 N N . LEU A 1 79 ? -0.821 -1.371 -9.558 1.00 77.62 79 LEU A N 1
ATOM 563 C CA . LEU A 1 79 ? -0.823 -2.311 -10.686 1.00 77.62 79 LEU A CA 1
ATOM 564 C C . LEU A 1 79 ? -1.814 -1.890 -11.775 1.00 77.62 79 LEU A C 1
ATOM 566 O O . LEU A 1 79 ? -1.472 -1.925 -12.956 1.00 77.62 79 LEU A O 1
ATOM 570 N N . VAL A 1 80 ? -3.016 -1.455 -11.390 1.00 77.06 80 VAL A N 1
ATOM 571 C CA . VAL A 1 80 ? -4.011 -0.919 -12.331 1.00 77.06 80 VAL A CA 1
ATOM 572 C C . VAL A 1 80 ? -3.485 0.347 -13.007 1.00 77.06 80 VAL A C 1
ATOM 574 O O . VAL A 1 80 ? -3.570 0.455 -14.225 1.00 77.06 80 VAL A O 1
ATOM 577 N N . TRP A 1 81 ? -2.877 1.264 -12.251 1.00 78.50 81 TRP A N 1
ATOM 578 C CA . TRP A 1 81 ? -2.263 2.489 -12.771 1.00 78.50 81 TRP A CA 1
ATOM 579 C C . TRP A 1 81 ? -1.201 2.192 -13.835 1.00 78.50 81 TRP A C 1
ATOM 581 O O . TRP A 1 81 ? -1.251 2.736 -14.938 1.00 78.50 81 TRP A O 1
ATOM 591 N N . LEU A 1 82 ? -0.288 1.265 -13.530 1.00 74.75 82 LEU A N 1
ATOM 592 C CA . LEU A 1 82 ? 0.746 0.804 -14.457 1.00 74.75 82 LEU A CA 1
ATOM 593 C C . LEU A 1 82 ? 0.148 0.137 -15.701 1.00 74.75 82 LEU A C 1
ATOM 595 O O . LEU A 1 82 ? 0.570 0.432 -16.817 1.00 74.75 82 LEU A O 1
ATOM 599 N N . LYS A 1 83 ? -0.854 -0.734 -15.529 1.00 74.00 83 LYS A N 1
ATOM 600 C CA . LYS A 1 83 ? -1.530 -1.414 -16.644 1.00 74.00 83 LYS A CA 1
ATOM 601 C C . LYS A 1 83 ? -2.247 -0.430 -17.571 1.00 74.00 83 LYS A C 1
ATOM 603 O O . LYS A 1 83 ? -2.255 -0.638 -18.779 1.00 74.00 83 LYS A O 1
ATOM 608 N N . SER A 1 84 ? -2.814 0.639 -17.020 1.00 78.56 84 SER A N 1
ATOM 609 C CA . SER A 1 84 ? -3.458 1.713 -17.783 1.00 78.56 84 SER A CA 1
ATOM 610 C C . SER A 1 84 ? -2.461 2.624 -18.510 1.00 78.56 84 SER A C 1
ATOM 612 O O . SER A 1 84 ? -2.879 3.587 -19.147 1.00 78.56 84 SER A O 1
ATOM 614 N N . GLY A 1 85 ? -1.152 2.354 -18.415 1.00 76.69 85 GLY A N 1
ATOM 615 C CA . GLY A 1 85 ? -0.109 3.163 -19.045 1.00 76.69 85 GLY A CA 1
ATOM 616 C C . GLY A 1 85 ? -0.020 4.576 -18.474 1.00 76.69 85 GLY A C 1
ATOM 617 O O . GLY A 1 85 ? 0.503 5.472 -19.137 1.00 76.69 85 GLY A O 1
ATOM 618 N N . LEU A 1 86 ? -0.561 4.793 -17.271 1.00 74.19 86 LEU A N 1
ATOM 619 C CA . LEU A 1 86 ? -0.558 6.104 -16.650 1.00 74.19 86 LEU A CA 1
ATOM 620 C C . LEU A 1 86 ? 0.857 6.465 -16.192 1.00 74.19 86 LEU A C 1
ATOM 622 O O . LEU A 1 86 ? 1.612 5.592 -15.744 1.00 74.19 86 LEU A O 1
ATOM 626 N N . PRO A 1 87 ? 1.221 7.752 -16.288 1.00 69.75 87 PRO A N 1
ATOM 627 C CA . PRO A 1 87 ? 2.551 8.202 -15.943 1.00 69.75 87 PRO A CA 1
ATOM 628 C C . PRO A 1 87 ? 2.863 7.884 -14.482 1.00 69.75 87 PRO A C 1
ATOM 630 O O . PRO A 1 87 ? 2.085 8.135 -13.562 1.00 69.75 87 PRO A O 1
ATOM 633 N N . THR A 1 88 ? 4.022 7.285 -14.281 1.00 67.56 88 THR A N 1
ATOM 634 C CA . THR A 1 88 ? 4.696 7.170 -12.998 1.00 67.56 88 THR A CA 1
ATOM 635 C C . THR A 1 88 ? 5.889 8.122 -12.995 1.00 67.56 88 THR A C 1
ATOM 637 O O . THR A 1 88 ? 6.428 8.408 -14.066 1.00 67.56 88 THR A O 1
ATOM 640 N N . PRO A 1 89 ? 6.377 8.550 -11.819 1.00 59.53 89 PRO A N 1
ATOM 641 C CA . PRO A 1 89 ? 7.563 9.404 -11.735 1.00 59.53 89 PRO A CA 1
ATOM 642 C C . PRO A 1 89 ? 8.768 8.860 -12.526 1.00 59.53 89 PRO A C 1
ATOM 644 O O . PRO A 1 89 ? 9.535 9.625 -13.099 1.00 59.53 89 PRO A O 1
ATOM 647 N N . TYR A 1 90 ? 8.899 7.531 -12.621 1.00 55.44 90 TYR A N 1
ATOM 648 C CA . TYR A 1 90 ? 9.929 6.872 -13.428 1.00 55.44 90 TYR A CA 1
ATOM 649 C C . TYR A 1 90 ? 9.641 6.894 -14.932 1.00 55.44 90 TYR A C 1
ATOM 651 O O . TYR A 1 90 ? 10.539 7.178 -15.720 1.00 55.44 90 TYR A O 1
ATOM 659 N N . SER A 1 91 ? 8.406 6.614 -15.356 1.00 56.16 91 SER A N 1
ATOM 660 C CA . SER A 1 91 ? 8.076 6.640 -16.785 1.00 56.16 91 SER A CA 1
ATOM 661 C C . SER A 1 91 ? 8.114 8.054 -17.360 1.00 56.16 91 SER A C 1
ATOM 663 O O . SER A 1 91 ? 8.453 8.205 -18.529 1.00 56.16 91 SER A O 1
ATOM 665 N N . ASP A 1 92 ? 7.798 9.076 -16.558 1.00 59.16 92 ASP A N 1
ATOM 666 C CA . ASP A 1 92 ? 7.965 10.476 -16.953 1.00 59.16 92 ASP A CA 1
ATOM 667 C C . ASP A 1 92 ? 9.436 10.872 -17.018 1.00 59.16 92 ASP A C 1
ATOM 669 O O . ASP A 1 92 ? 9.811 11.565 -17.955 1.00 59.16 92 ASP A O 1
ATOM 673 N N . TYR A 1 93 ? 10.293 10.369 -16.123 1.00 57.91 93 TY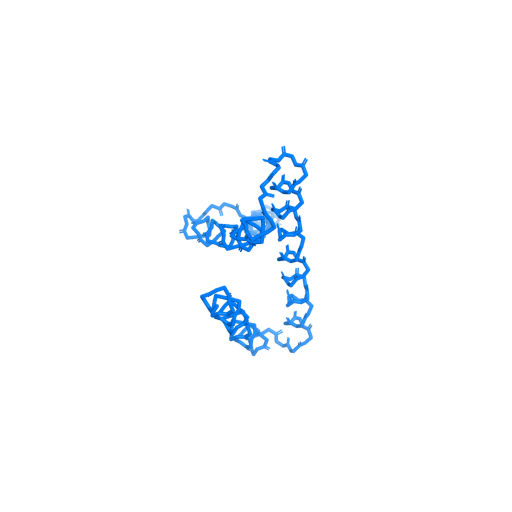R A N 1
ATOM 674 C CA . TYR A 1 93 ? 11.738 10.574 -16.238 1.00 57.91 93 TYR A CA 1
ATOM 675 C C . TYR A 1 93 ? 12.305 9.963 -17.527 1.00 57.91 93 TYR A C 1
ATOM 677 O O . TYR A 1 93 ? 13.052 10.625 -18.239 1.00 57.91 93 TYR A O 1
ATOM 685 N N . ASP A 1 94 ? 11.917 8.737 -17.888 1.00 62.44 94 ASP A N 1
ATOM 686 C CA . ASP A 1 94 ? 12.366 8.109 -19.140 1.00 62.44 94 ASP A CA 1
ATOM 687 C C . ASP A 1 94 ? 11.759 8.753 -20.390 1.00 62.44 94 ASP A C 1
ATOM 689 O O . ASP A 1 94 ? 12.353 8.692 -21.471 1.00 62.44 94 ASP A O 1
ATOM 693 N N . ARG A 1 95 ? 10.558 9.328 -20.277 1.00 60.91 95 ARG A N 1
ATOM 694 C CA . ARG A 1 95 ? 9.912 10.076 -21.361 1.00 60.91 95 ARG A CA 1
ATOM 695 C C . ARG A 1 95 ? 10.588 11.430 -21.550 1.00 60.91 95 ARG A C 1
ATOM 697 O O . ARG A 1 95 ? 10.937 11.751 -22.680 1.00 60.91 95 ARG A O 1
ATOM 704 N N . TRP A 1 96 ? 10.850 12.138 -20.455 1.00 61.69 96 TRP A N 1
ATOM 705 C CA . TRP A 1 96 ? 11.614 13.380 -20.410 1.00 61.69 96 TRP A CA 1
ATOM 706 C C . TRP A 1 96 ? 13.036 13.168 -20.934 1.00 61.69 96 TRP A C 1
ATOM 708 O O . TRP A 1 96 ? 13.421 13.807 -21.902 1.00 61.69 96 TRP A O 1
ATOM 718 N N . ARG A 1 97 ? 13.770 12.168 -20.431 1.00 62.28 97 ARG A N 1
ATOM 719 C CA . ARG A 1 97 ? 15.115 11.809 -20.910 1.00 62.28 97 ARG A CA 1
ATOM 720 C C . ARG A 1 97 ? 15.142 11.499 -22.410 1.00 62.28 97 ARG A C 1
ATOM 722 O O . ARG A 1 97 ? 16.078 11.881 -23.105 1.00 62.28 97 ARG A O 1
ATOM 729 N N . ARG A 1 98 ? 14.133 10.787 -22.927 1.00 63.94 98 ARG A N 1
ATOM 730 C CA . ARG A 1 98 ? 14.030 10.476 -24.365 1.00 63.94 98 ARG A CA 1
ATOM 731 C C . ARG A 1 98 ? 13.603 11.671 -25.220 1.00 63.94 98 ARG A C 1
ATOM 733 O O . ARG A 1 98 ? 13.896 11.654 -26.413 1.00 63.94 98 ARG A O 1
ATOM 740 N N . GLN A 1 99 ? 12.903 12.648 -24.649 1.00 60.81 99 GLN A N 1
ATOM 741 C CA . GLN A 1 99 ? 12.532 13.893 -25.324 1.00 60.81 99 GLN A CA 1
ATOM 742 C C . GLN A 1 99 ? 13.711 14.873 -25.341 1.00 60.81 99 GLN A C 1
ATOM 744 O O . GLN A 1 99 ? 14.117 15.267 -26.427 1.00 60.81 99 GLN A O 1
ATOM 749 N N . ASP A 1 100 ? 14.362 15.119 -24.203 1.00 57.00 100 ASP A N 1
ATOM 750 C CA . ASP A 1 100 ? 15.542 15.994 -24.109 1.00 57.00 100 ASP A CA 1
ATOM 751 C C . ASP A 1 100 ? 16.705 15.506 -24.991 1.00 57.00 100 ASP A C 1
ATOM 753 O O . ASP A 1 100 ? 17.410 16.302 -25.601 1.00 57.00 100 ASP A O 1
ATOM 757 N N . HIS A 1 101 ? 16.918 14.191 -25.126 1.00 53.28 101 HIS A N 1
ATOM 758 C CA . HIS A 1 101 ? 17.980 13.672 -26.000 1.00 53.28 101 HIS A CA 1
ATOM 759 C C . HIS A 1 101 ? 17.707 13.836 -27.504 1.00 53.28 101 HIS A C 1
ATOM 761 O O . HIS A 1 101 ? 18.655 13.718 -28.281 1.00 53.28 101 HIS A O 1
ATOM 767 N N . ARG A 1 102 ? 16.463 14.090 -27.938 1.00 54.47 102 ARG A N 1
ATOM 768 C CA . ARG A 1 102 ? 16.189 14.407 -29.352 1.00 54.47 102 ARG A CA 1
ATOM 769 C C . ARG A 1 102 ? 16.578 15.838 -29.698 1.00 54.47 102 ARG A C 1
ATOM 771 O O . ARG A 1 102 ? 17.059 16.055 -30.803 1.00 54.47 102 ARG A O 1
ATOM 778 N N . ASP A 1 103 ? 16.443 16.756 -28.748 1.00 55.06 103 ASP A N 1
ATOM 779 C CA . ASP A 1 103 ? 16.667 18.185 -28.981 1.00 55.06 103 ASP A CA 1
ATOM 780 C C . ASP A 1 103 ? 18.160 18.562 -28.988 1.00 55.06 103 ASP A C 1
ATOM 782 O O . ASP A 1 103 ? 18.539 19.596 -29.525 1.00 55.06 103 ASP A O 1
ATOM 786 N N . TYR A 1 104 ? 19.039 17.705 -28.453 1.00 50.69 104 TYR A N 1
ATOM 787 C CA . TYR A 1 104 ? 20.496 17.908 -28.509 1.00 50.69 104 TYR A CA 1
ATOM 788 C C . TYR A 1 104 ? 21.166 17.409 -29.802 1.00 50.69 104 TYR A C 1
ATOM 790 O O . TYR A 1 104 ? 22.328 17.736 -30.037 1.00 50.69 104 TYR A O 1
ATOM 798 N N . TRP A 1 105 ? 20.475 16.603 -30.615 1.00 52.16 105 TRP A N 1
ATOM 799 C CA . TRP A 1 105 ? 21.029 15.983 -31.832 1.00 52.16 105 TRP A CA 1
ATOM 800 C C . TRP A 1 105 ? 20.337 16.431 -33.132 1.00 52.16 105 TRP A C 1
ATOM 802 O O . TRP A 1 105 ? 20.638 15.872 -34.189 1.00 52.16 105 TRP A O 1
ATOM 812 N N . SER A 1 106 ? 19.426 17.410 -33.066 1.00 50.97 106 SER A N 1
ATOM 813 C CA . SER A 1 106 ? 18.834 18.083 -34.234 1.00 50.97 106 SER A CA 1
ATOM 814 C C . SER A 1 106 ? 19.585 19.355 -34.601 1.00 50.97 106 SER A C 1
ATOM 816 O O . SER A 1 106 ? 19.762 20.185 -33.681 1.00 50.97 106 SER A O 1
#

Radius of gyration: 18.37 Å; chains: 1; bounding box: 35×36×52 Å